Protein AF-A0A1W9N2P8-F1 (afdb_monomer)

Secondary structure (DSSP, 8-state):
-PPPPPPPP-----SS-S---SSPPHHHHHHHHHHH--PPPHHHHHHHHS-S---TT--EEEEEEE--TTS-HHHHHHHHHHHSTT--EEEEEE--SS----BTTB-

Sequence (107 aa):
MKSARPQIRMECIPLVPKKLSEEITESDNEIFFKVVSTDLDARQKSQIITPPQIFPKQEAVIAVHWHPEFVPMNLISQRINAMFPNKIHELIIPTQHNQLVSYKGYT

Structure (mmCIF, N/CA/C/O backbone):
data_AF-A0A1W9N2P8-F1
#
_entry.id   AF-A0A1W9N2P8-F1
#
loop_
_atom_site.group_PDB
_atom_site.id
_atom_site.type_symbol
_atom_site.label_atom_id
_atom_site.label_alt_id
_atom_site.label_comp_id
_atom_site.label_asym_id
_atom_site.label_entity_id
_atom_site.label_seq_id
_atom_site.pdbx_PDB_ins_code
_atom_site.Cartn_x
_atom_site.Cartn_y
_atom_site.Cartn_z
_atom_site.occupancy
_atom_site.B_iso_or_equiv
_atom_site.auth_seq_id
_atom_site.auth_comp_id
_atom_site.auth_asym_id
_atom_site.auth_atom_id
_atom_site.pdbx_PDB_model_num
ATOM 1 N N . MET A 1 1 ? 13.362 56.364 -2.479 1.00 43.78 1 MET A N 1
ATOM 2 C CA . MET A 1 1 ? 12.697 55.075 -2.780 1.00 43.78 1 MET A CA 1
ATOM 3 C C . MET A 1 1 ? 13.605 54.259 -3.690 1.00 43.78 1 MET A C 1
ATOM 5 O O . MET A 1 1 ? 13.887 54.712 -4.789 1.00 43.78 1 MET A O 1
ATOM 9 N N . LYS A 1 2 ? 14.129 53.115 -3.231 1.00 43.88 2 LYS A N 1
AT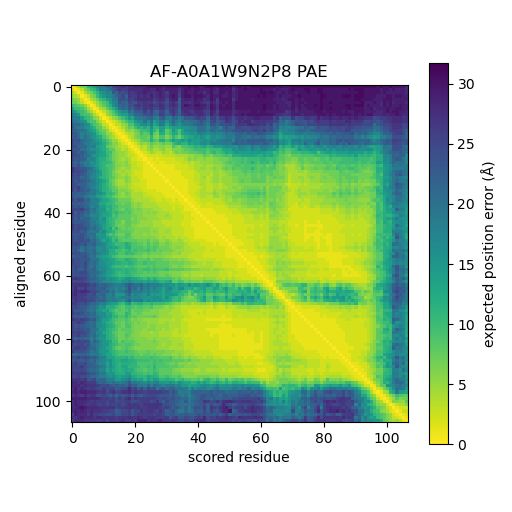OM 10 C CA . LYS A 1 2 ? 14.890 52.188 -4.086 1.00 43.88 2 LYS A CA 1
ATOM 11 C C . LYS A 1 2 ? 13.908 51.163 -4.654 1.00 43.88 2 LYS A C 1
ATOM 13 O O . LYS A 1 2 ? 13.262 50.464 -3.884 1.00 43.88 2 LYS A O 1
ATOM 18 N N . SER A 1 3 ? 13.774 51.119 -5.978 1.00 47.78 3 SER A N 1
ATOM 19 C CA . SER A 1 3 ? 12.986 50.098 -6.674 1.00 47.78 3 SER A CA 1
ATOM 20 C C . SER A 1 3 ? 13.665 48.737 -6.498 1.00 47.78 3 SER A C 1
ATOM 22 O O . SER A 1 3 ? 14.848 48.588 -6.818 1.00 47.78 3 SER A O 1
ATOM 24 N N . ALA A 1 4 ? 12.946 47.769 -5.930 1.00 55.00 4 ALA A N 1
ATOM 25 C CA . ALA A 1 4 ? 13.411 46.394 -5.814 1.00 55.00 4 ALA A CA 1
ATOM 26 C C . ALA A 1 4 ? 13.446 45.763 -7.214 1.00 55.00 4 ALA A C 1
ATOM 28 O O . ALA A 1 4 ? 12.444 45.756 -7.926 1.00 55.00 4 ALA A O 1
ATOM 29 N N . ARG A 1 5 ? 14.614 45.257 -7.625 1.00 59.72 5 ARG A N 1
ATOM 30 C CA . ARG A 1 5 ? 14.755 44.517 -8.886 1.00 59.72 5 ARG A CA 1
ATOM 31 C C . ARG A 1 5 ? 14.056 43.154 -8.747 1.00 59.72 5 ARG A C 1
ATOM 33 O O . ARG A 1 5 ? 14.211 42.533 -7.695 1.00 59.72 5 ARG A O 1
ATOM 40 N N . PRO A 1 6 ? 13.321 42.672 -9.765 1.00 54.16 6 PRO A N 1
ATOM 41 C CA . PRO A 1 6 ? 12.668 41.373 -9.690 1.00 54.16 6 PRO A CA 1
ATOM 42 C C . PRO A 1 6 ? 13.725 40.267 -9.604 1.00 54.16 6 PRO A C 1
ATOM 44 O O . PRO A 1 6 ? 14.709 40.283 -10.346 1.00 54.16 6 PRO A O 1
ATOM 47 N N . GLN A 1 7 ? 13.521 39.322 -8.686 1.00 62.91 7 GLN A N 1
ATOM 48 C CA . GLN A 1 7 ? 14.324 38.106 -8.578 1.00 62.91 7 GLN A CA 1
ATOM 49 C C . GLN A 1 7 ? 14.251 37.304 -9.882 1.00 62.91 7 GLN A C 1
ATOM 51 O O . GLN A 1 7 ? 13.207 37.234 -10.532 1.00 62.91 7 GLN A O 1
ATOM 56 N N . ILE A 1 8 ? 15.394 36.726 -10.249 1.00 59.78 8 ILE A N 1
ATOM 57 C CA . ILE A 1 8 ? 15.620 35.915 -11.446 1.00 59.78 8 ILE A CA 1
ATOM 58 C C . ILE A 1 8 ? 14.509 34.862 -11.547 1.00 59.78 8 ILE A C 1
ATOM 60 O O . ILE A 1 8 ? 14.365 34.019 -10.662 1.00 59.78 8 ILE A O 1
ATOM 64 N N . ARG A 1 9 ? 13.710 34.919 -12.621 1.00 60.97 9 ARG A N 1
ATOM 65 C CA . ARG A 1 9 ? 12.798 33.828 -12.979 1.00 60.97 9 ARG A CA 1
ATOM 66 C C . ARG A 1 9 ? 13.659 32.592 -13.199 1.00 60.97 9 ARG A C 1
ATOM 68 O O . ARG A 1 9 ? 14.495 32.597 -14.095 1.00 60.97 9 ARG A O 1
ATOM 75 N N . MET A 1 10 ? 13.453 31.570 -12.374 1.00 61.19 10 MET A N 1
ATOM 76 C CA . MET A 1 10 ? 14.034 30.246 -12.576 1.00 61.19 10 MET A CA 1
ATOM 77 C C . MET A 1 10 ? 13.688 29.813 -14.004 1.00 61.19 10 MET A C 1
ATOM 79 O O . MET A 1 10 ? 12.508 29.707 -14.349 1.00 61.19 10 MET A O 1
ATOM 83 N N . GLU A 1 11 ? 14.700 29.692 -14.860 1.00 68.12 11 GLU A N 1
ATOM 84 C CA . GLU A 1 11 ? 14.506 29.286 -16.248 1.00 68.12 11 GLU A CA 1
ATOM 85 C C . GLU A 1 11 ? 13.807 27.920 -16.265 1.00 68.12 11 GLU A C 1
ATOM 87 O O . GLU A 1 11 ? 14.157 27.021 -15.497 1.00 68.12 11 GLU A O 1
ATOM 92 N N . CYS A 1 12 ? 12.769 27.777 -17.097 1.00 61.47 12 CYS A N 1
ATOM 93 C CA . CYS A 1 12 ? 12.073 26.503 -17.256 1.00 61.47 12 CYS A CA 1
ATOM 94 C C . CYS A 1 12 ? 13.072 25.461 -17.752 1.00 61.47 12 CYS A C 1
ATOM 96 O O . CYS A 1 12 ? 13.565 25.563 -18.875 1.00 61.47 12 CYS A O 1
ATOM 98 N N . ILE A 1 13 ? 13.352 24.459 -16.920 1.00 69.38 13 ILE A N 1
ATOM 99 C CA . ILE A 1 13 ? 14.168 23.317 -17.313 1.00 69.38 13 ILE A CA 1
ATOM 100 C C . ILE A 1 13 ? 13.386 22.574 -18.404 1.00 69.38 13 ILE A C 1
ATOM 102 O O . ILE A 1 13 ? 12.266 22.127 -18.138 1.00 69.38 13 ILE A O 1
ATOM 106 N N . PRO A 1 14 ? 13.914 22.455 -19.633 1.00 71.50 14 PRO A N 1
ATOM 107 C CA . PRO A 1 14 ? 13.243 21.690 -20.670 1.00 71.50 14 PRO A CA 1
ATOM 108 C C . PRO A 1 14 ? 13.202 20.217 -20.247 1.00 71.50 14 PRO A C 1
ATOM 110 O O . PRO A 1 14 ? 14.236 19.560 -20.167 1.00 71.50 14 PRO A O 1
ATOM 113 N N . LEU A 1 15 ? 11.997 19.715 -19.954 1.00 73.81 15 LEU A N 1
ATOM 114 C CA . LEU A 1 15 ? 11.760 18.333 -19.511 1.00 73.81 15 LEU A CA 1
ATOM 115 C C . LEU A 1 15 ? 11.922 17.305 -20.638 1.00 73.81 15 LEU A C 1
ATOM 117 O O . LEU A 1 15 ? 12.024 16.113 -20.369 1.00 73.81 15 LEU A O 1
ATOM 121 N N . VAL A 1 16 ? 11.936 17.759 -21.894 1.00 73.31 16 VAL A N 1
ATOM 122 C CA . VAL A 1 16 ? 12.079 16.901 -23.071 1.00 73.31 16 VAL A CA 1
ATOM 123 C C . VAL A 1 16 ? 13.519 17.000 -23.581 1.00 73.31 16 VAL A C 1
ATOM 125 O O . VAL A 1 16 ? 13.943 18.092 -23.983 1.00 73.31 16 VAL A O 1
ATOM 128 N N . PRO A 1 17 ? 14.288 15.897 -23.581 1.00 73.62 17 PRO A N 1
ATOM 129 C CA . PRO A 1 17 ? 15.619 15.881 -24.171 1.00 73.62 17 PRO A CA 1
ATOM 130 C C . PRO A 1 17 ? 15.554 16.286 -25.648 1.00 73.62 17 PRO A C 1
ATOM 132 O O . PRO A 1 17 ? 14.743 15.770 -26.411 1.00 73.62 17 PRO A O 1
ATOM 135 N N . LYS A 1 18 ? 16.428 17.206 -26.076 1.00 75.69 18 LYS A N 1
ATOM 136 C CA . LYS A 1 18 ? 16.444 17.719 -27.463 1.00 75.69 18 LYS A CA 1
ATOM 137 C C . LYS A 1 18 ? 16.867 16.678 -28.506 1.00 75.69 18 LYS A C 1
ATOM 139 O O . LYS A 1 18 ? 16.705 16.917 -29.697 1.00 75.69 18 LYS A O 1
ATOM 144 N N . LYS A 1 19 ? 17.461 15.568 -28.068 1.00 80.00 19 LYS A N 1
ATOM 145 C CA . LYS A 1 19 ? 17.967 14.497 -28.922 1.00 80.00 19 LYS A CA 1
ATOM 146 C C . LYS A 1 19 ? 17.601 13.163 -28.280 1.00 80.00 19 LYS A C 1
ATOM 148 O O . LYS A 1 19 ? 18.317 12.691 -27.402 1.00 80.00 19 LYS A O 1
ATOM 153 N N . LEU A 1 20 ? 16.459 12.619 -28.681 1.00 80.12 20 LEU A N 1
ATOM 154 C CA . LEU A 1 20 ? 16.042 11.257 -28.363 1.00 80.12 20 LEU A CA 1
ATOM 155 C C . LEU A 1 20 ? 16.369 10.378 -29.569 1.00 80.12 20 LEU A C 1
ATOM 157 O O . LEU A 1 20 ? 16.199 10.808 -30.709 1.00 80.12 20 LEU A O 1
ATOM 161 N N . SER A 1 21 ? 16.904 9.191 -29.307 1.00 82.44 21 SER A N 1
ATOM 162 C CA . SER A 1 21 ? 17.055 8.160 -30.332 1.00 82.44 21 SER A CA 1
ATOM 163 C C . SER A 1 21 ? 15.669 7.681 -30.769 1.00 82.44 21 SER A C 1
ATOM 165 O O . SER A 1 21 ? 14.764 7.618 -29.941 1.00 82.44 21 SER A O 1
ATOM 167 N N . GLU A 1 22 ? 15.498 7.354 -32.050 1.00 86.50 22 GLU A N 1
ATOM 168 C CA . GLU A 1 22 ? 14.278 6.687 -32.535 1.00 86.50 22 GLU A CA 1
ATOM 169 C C . GLU A 1 22 ? 14.265 5.198 -32.153 1.00 86.50 22 GLU A C 1
ATOM 171 O O . GLU A 1 22 ? 13.205 4.625 -31.914 1.00 86.50 22 GLU A O 1
ATOM 176 N N . GLU A 1 23 ? 15.448 4.589 -32.044 1.00 92.88 23 GLU A N 1
ATOM 177 C CA . GLU A 1 23 ? 15.621 3.203 -31.607 1.00 92.88 23 GLU A CA 1
ATOM 178 C C . GLU A 1 23 ? 15.479 3.082 -30.088 1.00 92.88 23 GLU A C 1
ATOM 180 O O . GLU A 1 23 ? 16.0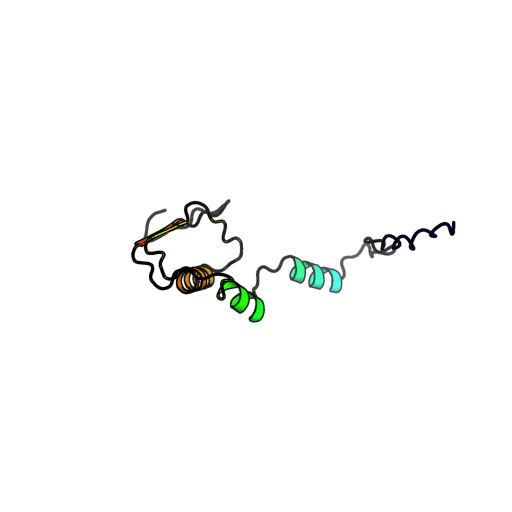84 3.870 -29.352 1.00 92.88 23 GLU A O 1
ATOM 185 N N . ILE A 1 24 ? 14.746 2.059 -29.635 1.00 90.94 24 ILE A N 1
ATOM 186 C CA . ILE A 1 24 ? 14.608 1.707 -28.215 1.00 90.94 24 ILE A CA 1
ATOM 187 C C . ILE A 1 24 ? 15.933 1.125 -27.731 1.00 90.94 24 ILE A C 1
ATOM 189 O O . ILE A 1 24 ? 16.374 0.070 -28.189 1.00 90.94 24 ILE A O 1
ATOM 193 N N . THR A 1 25 ? 16.568 1.811 -26.789 1.00 92.81 25 THR A N 1
ATOM 194 C CA . THR A 1 25 ? 17.834 1.376 -26.202 1.00 92.81 25 THR A CA 1
ATOM 195 C C . THR A 1 25 ? 17.613 0.510 -24.963 1.00 92.81 25 THR A C 1
ATOM 197 O O . THR A 1 25 ? 16.548 0.522 -24.347 1.00 92.81 25 THR A O 1
ATOM 200 N N . GLU A 1 26 ? 18.651 -0.210 -24.536 1.00 93.50 26 GLU A N 1
ATOM 201 C CA . GLU A 1 26 ? 18.604 -0.974 -23.281 1.00 93.50 26 GLU A CA 1
ATOM 202 C C . GLU A 1 26 ? 18.333 -0.067 -22.073 1.00 93.50 26 GLU A C 1
ATOM 204 O O . GLU A 1 26 ? 17.544 -0.405 -21.196 1.00 93.50 26 GLU A O 1
ATOM 209 N N . SER A 1 27 ? 18.902 1.141 -22.073 1.00 91.62 27 SER A N 1
ATOM 210 C CA . SER A 1 27 ? 18.636 2.127 -21.026 1.00 91.62 27 SER A CA 1
ATOM 211 C C . SER A 1 27 ? 17.168 2.559 -20.995 1.00 91.62 27 SER A C 1
ATOM 213 O O . SER A 1 27 ? 16.662 2.860 -19.914 1.00 91.62 27 SER A O 1
ATOM 215 N N . ASP A 1 28 ? 16.486 2.607 -22.144 1.00 91.62 28 ASP A N 1
ATOM 216 C CA . ASP A 1 28 ? 15.056 2.922 -22.197 1.00 91.62 28 ASP A CA 1
ATOM 217 C C . ASP A 1 28 ? 14.238 1.801 -21.554 1.00 91.62 28 ASP A C 1
ATOM 219 O O . ASP A 1 28 ? 13.347 2.081 -20.750 1.00 91.62 28 ASP A O 1
ATOM 223 N N . ASN A 1 29 ? 14.587 0.539 -21.831 1.00 94.44 29 ASN A N 1
ATOM 224 C CA . ASN A 1 29 ? 13.970 -0.621 -21.186 1.00 94.44 29 ASN A CA 1
ATOM 225 C C . ASN A 1 29 ? 14.182 -0.593 -19.666 1.00 94.44 29 ASN A C 1
ATOM 227 O O . ASN A 1 29 ? 13.220 -0.720 -18.910 1.00 94.44 29 ASN A O 1
ATOM 231 N N . GLU A 1 30 ? 15.414 -0.376 -19.201 1.00 94.81 30 GLU A N 1
ATOM 232 C CA . GLU A 1 30 ? 15.731 -0.298 -17.770 1.00 94.81 30 GLU A CA 1
ATOM 233 C C . GLU A 1 30 ? 14.924 0.797 -17.057 1.00 94.81 30 GLU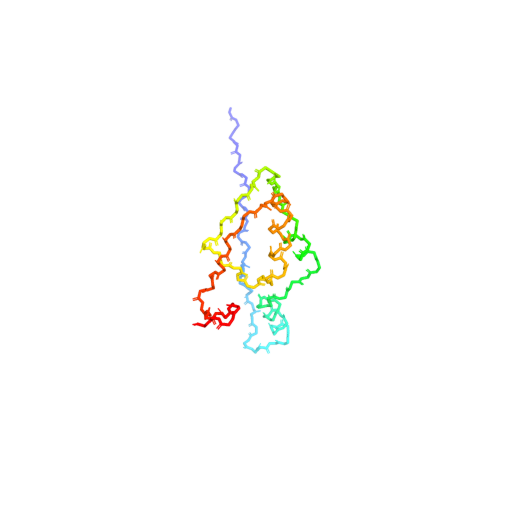 A C 1
ATOM 235 O O . GLU A 1 30 ? 14.338 0.560 -15.996 1.00 94.81 30 GLU A O 1
ATOM 240 N N . ILE A 1 31 ? 14.858 1.999 -17.643 1.00 91.44 31 ILE A N 1
ATOM 241 C CA . ILE A 1 31 ? 14.080 3.117 -17.096 1.00 91.44 31 ILE A CA 1
ATOM 242 C C . ILE A 1 31 ? 12.593 2.774 -17.095 1.00 91.44 31 ILE A C 1
ATOM 244 O O . ILE A 1 31 ? 11.928 2.978 -16.078 1.00 91.44 31 ILE A O 1
ATOM 248 N N . PHE A 1 32 ? 12.076 2.238 -18.201 1.00 93.25 32 PHE A N 1
ATOM 249 C CA . PHE A 1 32 ? 10.680 1.845 -18.320 1.00 93.25 32 PHE A CA 1
ATOM 250 C C . PHE A 1 32 ? 10.296 0.853 -17.221 1.00 93.25 32 PHE A C 1
ATOM 252 O O . PHE A 1 32 ? 9.382 1.134 -16.445 1.00 93.25 32 PHE A O 1
ATOM 259 N N . PHE A 1 33 ? 11.038 -0.251 -17.079 1.00 94.25 33 PHE A N 1
ATOM 260 C CA . PHE A 1 33 ? 10.765 -1.267 -16.061 1.00 94.25 33 PHE A CA 1
ATOM 261 C C . PHE A 1 33 ? 10.893 -0.727 -14.639 1.00 94.25 33 PHE A C 1
ATOM 263 O O . PHE A 1 33 ? 10.119 -1.111 -13.764 1.00 94.25 33 PHE A O 1
ATOM 270 N N . LYS A 1 34 ? 11.804 0.220 -14.404 1.00 90.62 34 LYS A N 1
ATOM 271 C CA . LYS A 1 34 ? 11.912 0.903 -13.113 1.00 90.62 34 LYS A CA 1
ATOM 272 C C . LYS A 1 34 ? 10.700 1.786 -12.807 1.00 90.62 34 LYS A C 1
ATOM 274 O O . LYS A 1 34 ? 10.312 1.884 -11.647 1.00 90.62 34 LYS A O 1
ATOM 279 N N . VAL A 1 35 ? 10.114 2.432 -13.815 1.00 90.44 35 VAL A N 1
ATOM 280 C CA . VAL A 1 35 ? 8.942 3.311 -13.659 1.00 90.44 35 VAL A CA 1
ATOM 281 C C . VAL A 1 35 ? 7.654 2.511 -13.473 1.00 90.44 35 VAL A C 1
ATOM 283 O O . VAL A 1 35 ? 6.795 2.929 -12.703 1.00 90.44 35 VAL A O 1
ATOM 286 N N . VAL A 1 36 ? 7.517 1.372 -14.155 1.00 88.50 36 VAL A N 1
ATOM 2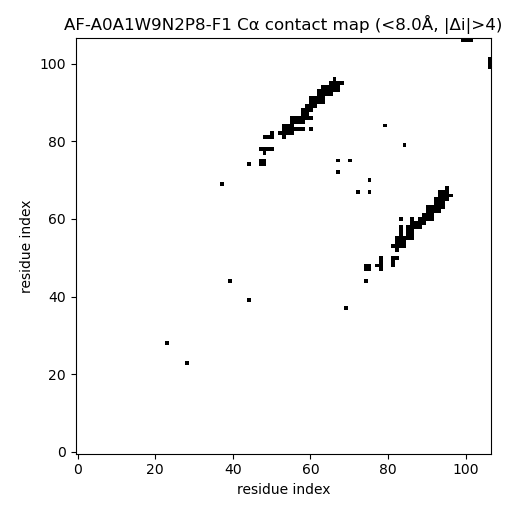87 C CA . VAL A 1 36 ? 6.305 0.535 -14.080 1.00 88.50 36 VAL A CA 1
ATOM 288 C C . VAL A 1 36 ? 6.374 -0.549 -13.003 1.00 88.50 36 VAL A C 1
ATOM 290 O O . VAL A 1 36 ? 5.401 -1.277 -12.813 1.00 88.50 36 VAL A O 1
ATOM 293 N N . SER A 1 37 ? 7.505 -0.685 -12.303 1.00 89.50 37 SER A N 1
ATOM 294 C CA . SER A 1 37 ? 7.641 -1.664 -11.226 1.00 89.50 37 SER A CA 1
ATOM 295 C C . SER A 1 37 ? 6.699 -1.335 -10.069 1.00 89.50 37 SER A C 1
ATOM 297 O O . SER A 1 37 ? 6.652 -0.218 -9.555 1.00 89.50 37 SER A O 1
ATOM 299 N N . THR A 1 38 ? 5.974 -2.359 -9.634 1.00 87.75 38 THR A N 1
ATOM 300 C CA . THR A 1 38 ? 5.119 -2.340 -8.445 1.00 87.75 38 THR A CA 1
ATOM 301 C C . THR A 1 38 ? 5.827 -2.944 -7.232 1.00 87.75 38 THR A C 1
ATOM 303 O O . THR A 1 38 ? 5.202 -3.184 -6.199 1.00 87.75 38 THR A O 1
ATOM 306 N N . ASP A 1 39 ? 7.121 -3.249 -7.359 1.0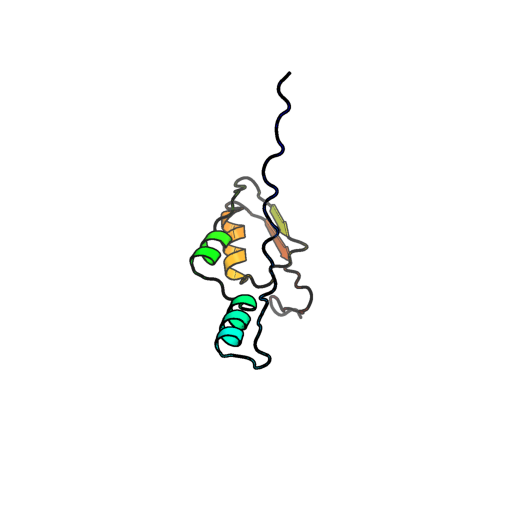0 89.62 39 ASP A N 1
ATOM 307 C CA . ASP A 1 39 ? 7.899 -3.845 -6.286 1.00 89.62 39 ASP A CA 1
ATOM 308 C C . ASP A 1 39 ? 8.218 -2.807 -5.216 1.00 89.62 39 ASP A C 1
ATOM 310 O O . ASP A 1 39 ? 8.614 -1.675 -5.490 1.00 89.62 39 ASP A O 1
ATOM 314 N N . LEU A 1 40 ? 8.071 -3.226 -3.962 1.00 90.88 40 LEU A N 1
ATOM 315 C CA . LEU A 1 40 ? 8.383 -2.397 -2.808 1.00 90.88 40 LEU A CA 1
ATOM 316 C C . LEU A 1 40 ? 9.745 -2.785 -2.235 1.00 90.88 40 LEU A C 1
ATOM 318 O O . LEU A 1 40 ? 9.958 -3.935 -1.818 1.00 90.88 40 LEU A O 1
ATOM 322 N N . ASP A 1 41 ? 10.640 -1.808 -2.131 1.00 92.81 41 ASP A N 1
ATOM 323 C CA . ASP A 1 41 ? 11.901 -1.954 -1.418 1.00 92.81 41 ASP A CA 1
ATOM 324 C C . ASP A 1 41 ? 11.686 -2.042 0.112 1.00 92.81 41 ASP A C 1
ATOM 326 O O . ASP A 1 41 ? 10.590 -1.837 0.648 1.00 92.81 41 ASP A O 1
ATOM 330 N N . ALA A 1 42 ? 12.744 -2.385 0.853 1.00 95.06 42 ALA A N 1
ATOM 331 C CA . ALA A 1 42 ? 12.664 -2.542 2.307 1.00 95.06 42 ALA A CA 1
ATOM 332 C C . ALA A 1 42 ? 12.263 -1.244 3.037 1.00 95.06 42 ALA A C 1
ATOM 334 O O . ALA A 1 42 ? 11.554 -1.289 4.046 1.00 95.06 42 ALA A O 1
ATOM 335 N N . ARG A 1 43 ? 12.683 -0.082 2.525 1.00 95.56 43 ARG A N 1
ATOM 336 C CA . ARG A 1 43 ? 12.362 1.226 3.103 1.00 95.56 43 ARG A CA 1
ATOM 337 C C . ARG A 1 43 ? 10.887 1.557 2.887 1.00 95.56 43 ARG A C 1
ATOM 339 O O . ARG A 1 43 ? 10.223 1.957 3.840 1.00 95.56 43 ARG A O 1
ATOM 346 N N . GLN A 1 44 ? 10.364 1.352 1.683 1.00 93.56 44 GLN A N 1
ATOM 347 C CA . GLN A 1 44 ? 8.958 1.559 1.337 1.00 93.56 44 GLN A CA 1
ATOM 348 C C . GLN A 1 44 ? 8.051 0.638 2.160 1.00 93.56 44 GLN A C 1
ATOM 350 O O . GLN A 1 44 ? 7.067 1.099 2.737 1.00 93.56 44 GLN A O 1
ATOM 355 N N . LYS A 1 45 ? 8.424 -0.641 2.318 1.00 95.56 45 LYS A N 1
ATOM 356 C CA . LYS A 1 45 ? 7.713 -1.578 3.208 1.00 95.56 45 LYS A CA 1
ATOM 357 C C . LYS A 1 45 ? 7.650 -1.058 4.645 1.00 95.56 45 LYS A C 1
ATOM 359 O O . LYS A 1 45 ? 6.576 -1.052 5.242 1.00 95.56 45 LYS A O 1
ATOM 364 N N . SER A 1 46 ? 8.773 -0.569 5.173 1.00 96.12 46 SER A N 1
ATOM 365 C CA . SER A 1 46 ? 8.847 0.023 6.516 1.00 96.12 46 SER A CA 1
ATOM 366 C C . SER A 1 46 ? 7.944 1.257 6.670 1.00 96.12 46 SER A C 1
ATOM 368 O O . SER A 1 46 ? 7.216 1.387 7.657 1.00 96.12 46 SER A O 1
ATOM 370 N N . GLN A 1 47 ? 7.914 2.134 5.663 1.00 94.56 47 GLN A N 1
ATOM 371 C CA . GLN A 1 47 ? 7.027 3.303 5.643 1.00 94.56 47 GLN A CA 1
ATOM 372 C C . GLN A 1 47 ? 5.543 2.913 5.629 1.00 94.56 47 GLN A C 1
ATOM 374 O O . GLN A 1 47 ? 4.729 3.561 6.287 1.00 94.56 47 GLN A O 1
ATOM 379 N N . ILE A 1 48 ? 5.182 1.843 4.917 1.00 93.56 48 ILE A N 1
ATOM 380 C CA . ILE A 1 48 ? 3.804 1.341 4.890 1.00 93.56 48 ILE A CA 1
ATOM 381 C C . ILE A 1 48 ? 3.389 0.846 6.276 1.00 93.56 48 ILE A C 1
ATOM 383 O O . ILE A 1 48 ? 2.327 1.236 6.757 1.00 93.56 48 ILE A O 1
ATOM 387 N N . ILE A 1 49 ? 4.210 0.034 6.944 1.00 96.31 49 ILE A N 1
ATOM 388 C CA . ILE A 1 49 ? 3.839 -0.558 8.242 1.00 96.31 49 ILE A CA 1
ATOM 389 C C . ILE A 1 49 ? 3.953 0.418 9.421 1.00 96.31 49 ILE A C 1
ATOM 391 O O . ILE A 1 49 ? 3.441 0.122 10.496 1.00 96.31 49 ILE A O 1
ATOM 39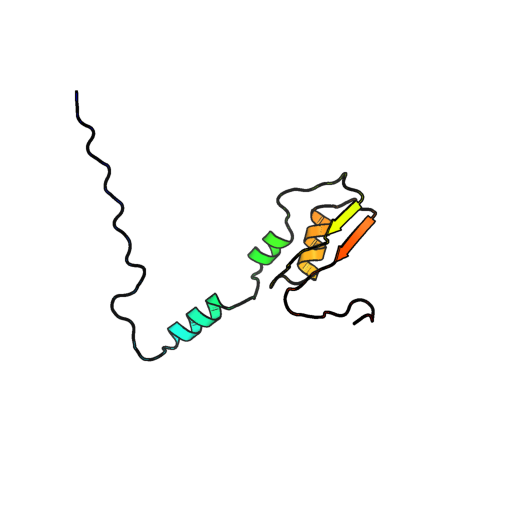5 N N . THR A 1 50 ? 4.576 1.583 9.221 1.00 97.06 50 THR A N 1
ATOM 396 C CA . THR A 1 50 ? 4.734 2.626 10.245 1.00 97.06 50 THR A CA 1
ATOM 397 C C . THR A 1 50 ? 3.739 3.768 9.997 1.00 97.06 50 THR A C 1
ATOM 399 O O . THR A 1 50 ? 4.013 4.674 9.203 1.00 97.06 50 THR A O 1
ATOM 402 N N . PRO A 1 51 ? 2.546 3.753 10.617 1.00 95.31 51 PRO A N 1
ATOM 403 C CA . PRO A 1 51 ? 1.575 4.820 10.427 1.00 95.31 51 PRO A CA 1
ATOM 404 C C . PRO A 1 51 ? 2.038 6.124 11.102 1.00 95.31 51 PRO A C 1
ATOM 406 O O . PRO A 1 51 ? 2.615 6.084 12.186 1.00 95.31 51 PRO A O 1
ATOM 409 N N . PRO A 1 52 ? 1.759 7.300 10.507 1.00 95.44 52 PRO A N 1
ATOM 410 C CA . PRO A 1 52 ? 2.131 8.592 11.089 1.00 95.44 52 PRO A CA 1
ATOM 411 C C . PRO A 1 52 ? 1.292 8.951 12.325 1.00 95.44 52 PRO A C 1
ATOM 413 O O . PRO A 1 52 ? 1.639 9.872 13.057 1.00 95.44 52 PRO A O 1
ATOM 416 N N . GLN A 1 53 ? 0.167 8.262 12.532 1.00 96.44 53 GLN A N 1
ATOM 417 C CA . GLN A 1 53 ? -0.750 8.460 13.649 1.00 96.44 53 GLN A CA 1
ATOM 418 C C . GLN A 1 53 ? -1.219 7.102 14.165 1.00 96.44 53 GLN A C 1
ATOM 420 O O . GLN A 1 53 ? -1.409 6.174 13.381 1.00 96.44 53 GLN A O 1
ATOM 425 N N . ILE A 1 54 ? -1.423 7.008 15.476 1.00 97.75 54 ILE A N 1
ATOM 426 C CA . ILE A 1 54 ? -1.901 5.808 16.164 1.00 97.75 54 ILE A CA 1
ATOM 427 C C . ILE A 1 54 ? -3.121 6.209 16.995 1.00 97.75 54 ILE A C 1
ATOM 429 O O . ILE A 1 54 ? -3.124 7.264 17.629 1.00 97.75 54 ILE A O 1
ATOM 433 N N . PHE A 1 55 ? -4.138 5.351 17.025 1.00 97.69 55 PHE A N 1
ATOM 434 C CA . PHE A 1 55 ? -5.411 5.559 17.711 1.00 97.69 55 PHE A CA 1
ATOM 435 C C . PHE A 1 55 ? -5.669 4.426 18.722 1.00 97.69 55 PHE A C 1
ATOM 437 O O . PHE A 1 55 ? -6.482 3.536 18.468 1.00 97.69 55 PHE A O 1
ATOM 444 N N . PRO A 1 56 ? -5.014 4.434 19.900 1.00 97.06 56 PRO A N 1
ATOM 445 C CA . PRO A 1 56 ? -5.107 3.335 20.866 1.00 97.06 56 PRO A CA 1
ATOM 446 C C . PRO A 1 56 ? -6.484 3.164 21.508 1.00 97.06 56 PRO A C 1
ATOM 448 O O . PRO A 1 56 ? -6.733 2.142 22.133 1.00 97.06 56 PRO A O 1
ATOM 451 N N . LYS A 1 57 ? -7.351 4.176 21.420 1.00 97.62 57 LYS A N 1
ATOM 452 C CA . LYS A 1 57 ? -8.706 4.147 21.991 1.00 97.62 57 LYS A CA 1
ATOM 453 C C . LYS A 1 57 ? -9.776 3.747 20.974 1.00 97.62 57 LYS A C 1
ATOM 455 O O . LYS A 1 57 ? -10.941 3.656 21.335 1.00 97.62 57 LYS A O 1
ATOM 460 N N . GLN A 1 58 ? -9.410 3.570 19.704 1.00 97.50 58 GLN A N 1
ATOM 461 C CA . GLN A 1 58 ? -10.370 3.176 18.684 1.00 97.50 58 GLN A CA 1
ATOM 462 C C . GLN A 1 58 ? -10.628 1.673 18.789 1.00 97.50 58 GLN A C 1
ATOM 464 O O . GLN A 1 58 ? -9.781 0.862 18.420 1.00 97.50 58 GLN A O 1
ATOM 469 N N . GLU A 1 59 ? -11.809 1.313 19.279 1.00 96.25 59 GLU A N 1
ATOM 470 C CA . GLU A 1 59 ? -12.194 -0.085 19.489 1.00 96.25 59 GLU A CA 1
ATOM 471 C C . GLU A 1 59 ? -12.846 -0.717 18.252 1.00 96.25 59 GLU A C 1
ATOM 473 O O . GLU A 1 59 ? -12.796 -1.932 18.091 1.00 9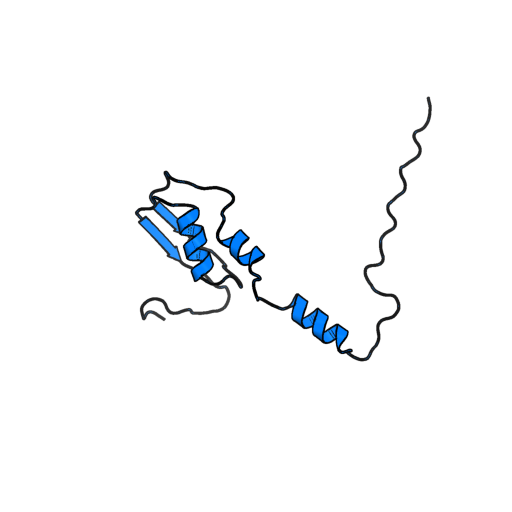6.25 59 GLU A O 1
ATOM 478 N N . ALA A 1 60 ? -13.426 0.084 17.353 1.00 96.00 60 ALA A N 1
ATOM 479 C CA . ALA A 1 60 ? -14.088 -0.401 16.142 1.00 96.00 60 ALA A CA 1
ATOM 480 C C . ALA A 1 60 ? -13.517 0.263 14.884 1.00 96.00 60 ALA A C 1
ATOM 482 O O . ALA A 1 60 ? -13.502 1.488 14.786 1.00 96.00 60 ALA A O 1
ATOM 483 N N . VAL A 1 61 ? -13.070 -0.523 13.907 1.00 92.69 61 VAL A N 1
ATOM 484 C CA . VAL A 1 61 ? -12.501 -0.016 12.648 1.00 92.69 61 VAL A CA 1
ATOM 485 C C . VAL A 1 61 ? -13.350 -0.477 11.473 1.00 92.69 61 VAL A C 1
ATOM 487 O O . VAL A 1 61 ? -13.601 -1.668 11.313 1.00 92.69 61 VAL A O 1
ATOM 490 N N . ILE A 1 62 ? -13.759 0.461 10.620 1.00 90.12 62 ILE A N 1
ATOM 491 C CA . ILE A 1 62 ? -14.434 0.152 9.361 1.00 90.12 62 ILE A CA 1
ATOM 492 C C . ILE A 1 62 ? -13.666 0.764 8.189 1.00 90.12 62 ILE A C 1
ATOM 494 O O . ILE A 1 62 ? -13.340 1.949 8.195 1.00 90.12 62 ILE A O 1
ATOM 498 N N . ALA A 1 63 ? -13.379 -0.053 7.181 1.00 82.88 63 ALA A N 1
ATOM 499 C CA . ALA A 1 63 ? -12.781 0.373 5.923 1.00 82.88 63 ALA A CA 1
ATOM 500 C C . ALA A 1 63 ? -13.649 -0.166 4.780 1.00 82.88 63 ALA A C 1
ATOM 502 O O . ALA A 1 63 ? -13.546 -1.336 4.423 1.00 82.88 63 ALA A O 1
ATOM 503 N N . VAL A 1 64 ? -14.551 0.676 4.266 1.00 69.06 64 VAL A N 1
ATOM 504 C CA . VAL A 1 64 ? -15.579 0.280 3.277 1.00 69.06 64 VAL A CA 1
ATOM 505 C C . VAL A 1 64 ? -15.097 0.451 1.837 1.00 69.06 64 VAL A C 1
ATOM 507 O O . VAL A 1 64 ? -15.551 -0.252 0.942 1.00 69.06 64 VAL A O 1
ATOM 510 N N . HIS A 1 65 ? -14.191 1.400 1.609 1.00 66.50 65 HIS A N 1
ATOM 511 C CA . HIS A 1 65 ? -13.697 1.729 0.282 1.00 66.50 65 HIS A CA 1
ATOM 512 C C . HIS A 1 65 ? -12.217 2.062 0.373 1.00 66.50 65 HIS A C 1
ATOM 514 O O . HIS A 1 65 ? -11.823 3.162 0.766 1.00 66.50 65 HIS A O 1
ATOM 520 N N . TRP A 1 66 ? -11.397 1.068 0.070 1.00 65.38 66 TRP A N 1
ATOM 521 C CA . TRP A 1 66 ? -9.958 1.230 0.035 1.00 65.38 66 TRP A CA 1
ATOM 522 C C . TRP A 1 66 ? -9.414 0.528 -1.191 1.00 65.38 66 TRP A C 1
ATOM 524 O O . TRP A 1 66 ? -9.629 -0.670 -1.354 1.00 65.38 66 TRP A O 1
ATOM 534 N N . HIS A 1 67 ? -8.698 1.296 -2.012 1.00 67.44 67 HIS A N 1
ATOM 535 C CA . HIS A 1 67 ? -7.907 0.825 -3.137 1.00 67.44 67 HIS A CA 1
ATOM 536 C C . HIS A 1 67 ? -6.461 0.642 -2.680 1.00 67.44 67 HIS A C 1
ATOM 538 O O . HIS A 1 67 ? -5.684 1.595 -2.722 1.00 67.44 67 HIS A O 1
ATOM 544 N N . PRO A 1 68 ? -6.072 -0.557 -2.218 1.00 64.75 68 PRO A N 1
ATOM 545 C CA . PRO A 1 68 ? -4.708 -0.834 -1.789 1.00 64.75 68 PRO A CA 1
ATOM 546 C C . PRO A 1 68 ? -3.737 -0.947 -2.966 1.00 64.75 68 PRO A C 1
ATOM 548 O O . PRO A 1 68 ? -2.748 -1.648 -2.835 1.00 64.75 68 PRO A O 1
ATOM 551 N N . GLU A 1 69 ? -4.052 -0.374 -4.130 1.00 68.25 69 GLU A N 1
ATOM 552 C CA . GLU A 1 69 ? -3.420 -0.674 -5.414 1.00 68.25 69 GLU A CA 1
ATOM 553 C C . GLU A 1 69 ? -1.894 -0.816 -5.283 1.00 68.25 69 GLU A C 1
ATOM 555 O O . GLU A 1 69 ? -1.217 0.067 -4.757 1.00 68.25 69 GLU A O 1
ATOM 560 N N . PHE A 1 70 ? -1.382 -1.986 -5.682 1.00 76.00 70 PHE A N 1
ATOM 561 C CA . PHE A 1 70 ? 0.035 -2.373 -5.613 1.00 76.00 70 PHE A CA 1
ATOM 562 C C . PHE A 1 70 ? 0.666 -2.495 -4.212 1.00 76.00 70 PHE A C 1
ATOM 564 O O . PHE A 1 70 ? 1.859 -2.766 -4.095 1.00 76.00 70 PHE A O 1
ATOM 571 N N . VAL A 1 71 ? -0.117 -2.393 -3.136 1.00 85.00 71 VAL A N 1
ATOM 572 C CA . VAL A 1 71 ? 0.320 -2.677 -1.765 1.00 85.00 71 VAL A CA 1
ATOM 573 C C . VAL A 1 71 ? -0.136 -4.079 -1.344 1.00 85.00 71 VAL A C 1
ATOM 575 O O . VAL A 1 71 ? -1.335 -4.344 -1.241 1.00 85.00 71 VAL A O 1
ATOM 578 N N . PRO A 1 72 ? 0.802 -4.989 -1.031 1.00 87.31 72 PRO A N 1
ATOM 579 C CA . PRO A 1 72 ? 0.480 -6.307 -0.503 1.00 87.31 72 PRO A CA 1
ATOM 580 C C . PRO A 1 72 ? -0.407 -6.261 0.751 1.00 87.31 72 PRO A C 1
ATOM 582 O O . PRO A 1 72 ? -0.122 -5.545 1.717 1.00 87.31 72 PRO A O 1
ATOM 585 N N . MET A 1 73 ? -1.454 -7.094 0.773 1.00 85.00 73 MET A N 1
ATOM 586 C CA . MET A 1 73 ? -2.436 -7.133 1.866 1.00 85.00 73 MET A CA 1
ATOM 587 C C . ME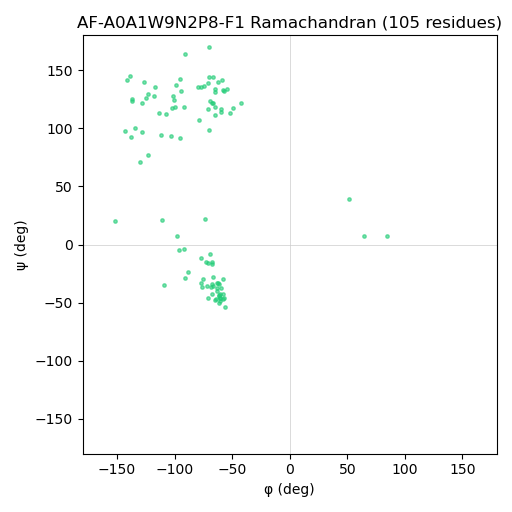T A 1 73 ? -1.821 -7.428 3.242 1.00 85.00 73 MET A C 1
ATOM 589 O O . MET A 1 73 ? -2.307 -6.937 4.256 1.00 85.00 73 MET A O 1
ATOM 593 N N . ASN A 1 74 ? -0.717 -8.173 3.304 1.00 89.56 74 ASN A N 1
ATOM 594 C CA . ASN A 1 74 ? -0.017 -8.443 4.561 1.00 89.56 74 ASN A CA 1
ATOM 595 C C . ASN A 1 74 ? 0.630 -7.184 5.173 1.00 89.56 74 ASN A C 1
ATOM 597 O O . ASN A 1 74 ? 0.679 -7.065 6.398 1.00 89.56 74 ASN A O 1
ATOM 601 N N . LEU A 1 75 ? 1.126 -6.247 4.357 1.00 92.56 75 LEU A N 1
ATOM 602 C CA . LEU A 1 75 ? 1.666 -4.966 4.839 1.00 92.56 75 LEU A CA 1
ATOM 603 C C . LEU A 1 75 ? 0.542 -4.054 5.330 1.00 92.56 75 LEU A C 1
ATOM 605 O O . LEU A 1 75 ? 0.681 -3.347 6.326 1.00 92.56 75 LEU A O 1
ATOM 609 N N . ILE A 1 76 ? -0.598 -4.124 4.656 1.00 89.75 76 ILE A N 1
ATOM 610 C CA . ILE A 1 76 ? -1.825 -3.429 5.030 1.00 89.75 76 ILE A CA 1
ATOM 611 C C . ILE A 1 76 ? -2.329 -3.882 6.395 1.00 89.75 76 ILE A C 1
ATOM 613 O O . ILE A 1 76 ? -2.573 -3.042 7.262 1.00 89.75 76 ILE A O 1
ATOM 617 N N . SER A 1 77 ? -2.439 -5.193 6.616 1.00 90.88 77 SER A N 1
ATOM 618 C CA . SER A 1 77 ? -2.852 -5.737 7.910 1.00 90.88 77 SER A CA 1
ATOM 619 C C . SER A 1 77 ? -1.910 -5.286 9.027 1.00 90.88 77 SER A C 1
ATOM 621 O O . SER A 1 77 ? -2.371 -4.866 10.087 1.00 90.88 77 SER A O 1
ATOM 623 N N . GLN A 1 78 ? -0.595 -5.292 8.779 1.00 95.25 78 GLN A N 1
ATOM 624 C CA . GLN A 1 78 ? 0.395 -4.776 9.730 1.00 95.25 78 GLN A CA 1
ATOM 625 C C . GLN A 1 78 ? 0.172 -3.294 10.040 1.00 95.25 78 GLN A C 1
ATOM 627 O O . GLN A 1 78 ? 0.133 -2.920 11.211 1.00 95.25 78 GLN A O 1
ATOM 632 N N . ARG A 1 79 ? -0.049 -2.461 9.017 1.00 94.62 79 ARG A N 1
ATOM 633 C CA . ARG A 1 79 ? -0.331 -1.035 9.202 1.00 94.62 79 ARG A CA 1
ATOM 634 C C . ARG A 1 79 ? -1.593 -0.803 10.031 1.00 94.62 79 ARG A C 1
ATOM 636 O O . ARG A 1 79 ? -1.561 0.012 10.945 1.00 94.62 79 ARG A O 1
ATOM 643 N N . ILE A 1 80 ? -2.690 -1.505 9.742 1.00 93.06 80 ILE A N 1
ATOM 644 C CA . ILE A 1 80 ? -3.947 -1.378 10.500 1.00 93.06 80 ILE A CA 1
ATOM 645 C C . ILE A 1 80 ? -3.735 -1.777 11.962 1.00 93.06 80 ILE A C 1
ATOM 647 O O . ILE A 1 80 ? -4.194 -1.075 12.861 1.00 93.06 80 ILE A O 1
ATOM 651 N N . ASN A 1 81 ? -3.019 -2.874 12.212 1.00 95.69 81 ASN A N 1
ATOM 652 C CA . ASN A 1 81 ? -2.700 -3.317 13.568 1.00 95.69 81 ASN A CA 1
ATOM 653 C C . ASN A 1 81 ? -1.832 -2.298 14.316 1.00 95.69 81 ASN A C 1
ATOM 655 O O . ASN A 1 81 ? -2.088 -2.033 15.485 1.00 95.69 81 ASN A O 1
ATOM 659 N N . ALA A 1 82 ? -0.860 -1.681 13.642 1.00 97.19 82 ALA A N 1
ATOM 660 C CA . ALA A 1 82 ? -0.047 -0.620 14.228 1.00 97.19 82 ALA A CA 1
ATOM 661 C C . ALA A 1 82 ? -0.855 0.665 14.490 1.00 97.19 82 ALA A C 1
ATOM 663 O O . ALA A 1 82 ? -0.636 1.344 15.489 1.00 97.19 82 ALA A O 1
ATOM 664 N N . MET A 1 83 ? -1.796 1.000 13.605 1.00 96.56 83 MET A N 1
ATOM 665 C CA . MET A 1 83 ? -2.595 2.226 13.676 1.00 96.56 83 MET A CA 1
ATOM 666 C C . MET A 1 83 ? -3.714 2.136 14.720 1.00 96.56 83 MET A C 1
ATOM 668 O O . MET A 1 83 ? -4.021 3.133 15.366 1.00 96.56 83 MET A O 1
ATOM 672 N N . PHE A 1 84 ? -4.289 0.950 14.924 1.00 97.19 84 PHE A N 1
ATOM 673 C CA . PHE A 1 84 ? -5.392 0.686 15.854 1.00 97.19 84 PHE A CA 1
ATOM 674 C C . PHE A 1 84 ? -5.056 -0.526 16.743 1.00 97.19 84 PHE A C 1
ATOM 676 O O . PHE A 1 84 ? -5.627 -1.608 16.561 1.00 97.19 84 PHE A O 1
ATOM 683 N N . PRO A 1 85 ? -4.102 -0.384 17.681 1.00 97.12 85 PRO A N 1
ATOM 684 C CA . PRO A 1 85 ? -3.525 -1.522 18.402 1.00 97.12 85 PRO A CA 1
ATOM 685 C C . PRO A 1 85 ? -4.516 -2.240 19.323 1.00 97.12 85 PRO A C 1
ATOM 687 O O . PRO A 1 85 ? -4.384 -3.440 19.531 1.00 97.12 85 PRO A O 1
ATOM 690 N N . ASN A 1 86 ? -5.528 -1.529 19.827 1.00 97.25 86 ASN A N 1
ATOM 691 C CA . ASN A 1 86 ? -6.515 -2.073 20.763 1.00 97.25 86 ASN A CA 1
ATOM 692 C C . ASN A 1 86 ? -7.908 -2.216 20.136 1.00 97.25 86 ASN A C 1
ATOM 694 O O . ASN A 1 86 ? -8.903 -2.240 20.859 1.00 97.25 86 ASN A O 1
ATOM 698 N N . LYS A 1 87 ? -8.012 -2.266 18.801 1.00 96.00 87 LYS A N 1
ATOM 699 C CA . LYS A 1 87 ? -9.308 -2.529 18.167 1.00 96.00 87 LYS A CA 1
ATOM 700 C C . LYS A 1 87 ? -9.821 -3.913 18.573 1.00 96.00 87 LYS A C 1
ATOM 702 O O . LYS A 1 87 ? -9.062 -4.879 18.625 1.00 96.00 87 LYS A O 1
ATOM 707 N N . ILE A 1 88 ? -11.118 -3.991 18.817 1.00 96.69 88 ILE A N 1
ATOM 708 C CA . ILE A 1 88 ? -11.859 -5.194 19.203 1.00 96.69 88 ILE A CA 1
ATOM 709 C C . ILE A 1 88 ? -12.758 -5.635 18.043 1.00 96.69 88 ILE A C 1
ATOM 711 O O . ILE A 1 88 ? -12.931 -6.827 17.795 1.00 96.69 88 ILE A O 1
ATOM 715 N N . HIS A 1 89 ? -13.298 -4.669 17.301 1.00 95.62 89 HIS A N 1
ATOM 716 C CA . HIS A 1 89 ? -14.173 -4.896 16.162 1.00 95.62 89 HIS A CA 1
ATOM 717 C C . HIS A 1 89 ? -13.531 -4.363 14.885 1.00 95.62 89 HIS A C 1
ATOM 719 O O . HIS A 1 89 ? -13.009 -3.247 14.850 1.00 95.62 89 HIS A O 1
ATOM 725 N N . GLU A 1 90 ? -13.604 -5.140 13.809 1.00 92.81 90 GLU A N 1
ATOM 726 C CA . GLU A 1 90 ? -13.177 -4.685 12.493 1.00 92.81 90 GLU A CA 1
ATOM 727 C C . GLU A 1 90 ? -14.103 -5.183 11.383 1.00 92.81 90 GLU A C 1
ATOM 729 O O . GLU A 1 90 ? -14.575 -6.319 11.403 1.00 92.81 90 GLU A O 1
ATOM 734 N N . LEU A 1 91 ? -14.341 -4.316 10.401 1.00 88.81 91 LEU A N 1
ATOM 735 C CA . LEU A 1 91 ? -14.932 -4.659 9.114 1.00 88.81 91 LEU A CA 1
ATOM 736 C C . LEU A 1 91 ? -14.114 -3.971 8.022 1.00 88.81 91 LEU A C 1
ATOM 738 O O . LEU A 1 91 ? -14.249 -2.773 7.774 1.00 88.81 91 LEU A O 1
ATOM 742 N N . ILE A 1 92 ? -13.234 -4.735 7.387 1.00 85.50 92 ILE A N 1
ATOM 743 C CA . ILE A 1 92 ? -12.354 -4.251 6.325 1.00 85.50 92 ILE A CA 1
ATOM 744 C C . ILE A 1 92 ? -12.781 -4.941 5.037 1.00 85.50 92 ILE A C 1
ATOM 746 O O . ILE A 1 92 ? -12.649 -6.156 4.907 1.00 85.50 92 ILE A O 1
ATOM 750 N N . ILE A 1 93 ? -13.302 -4.159 4.099 1.00 80.94 93 ILE A N 1
ATOM 751 C CA . ILE A 1 93 ? -13.742 -4.619 2.786 1.00 80.94 93 ILE A CA 1
ATOM 752 C C . ILE A 1 93 ? -12.773 -4.010 1.767 1.00 80.94 93 ILE A C 1
ATOM 754 O O . ILE A 1 93 ? -12.937 -2.849 1.386 1.00 80.94 93 ILE A O 1
ATOM 758 N N . PRO A 1 94 ? -11.710 -4.732 1.364 1.00 73.00 94 PRO A N 1
ATOM 759 C CA . PRO A 1 94 ? -10.809 -4.234 0.337 1.00 73.00 94 PRO A CA 1
ATOM 760 C C . PRO A 1 94 ? -11.564 -4.197 -0.992 1.00 73.00 94 PRO A C 1
ATOM 762 O O . PRO A 1 94 ? -12.062 -5.216 -1.464 1.00 73.00 94 PRO A O 1
ATOM 765 N N . THR A 1 95 ? -11.647 -3.022 -1.604 1.00 65.50 95 THR A N 1
ATOM 766 C CA . THR A 1 95 ? -12.274 -2.853 -2.914 1.00 65.50 95 THR A CA 1
ATOM 767 C C . THR A 1 95 ? -11.170 -2.602 -3.927 1.00 65.50 95 THR A C 1
ATOM 769 O O . THR A 1 95 ? -10.518 -1.566 -3.887 1.00 65.50 95 THR A O 1
ATOM 772 N N . GLN A 1 96 ? -10.921 -3.527 -4.850 1.00 57.72 96 GLN A N 1
ATOM 773 C CA . GLN A 1 96 ? -10.067 -3.238 -6.004 1.00 57.72 96 GLN A CA 1
ATOM 774 C C . GLN A 1 96 ? -10.923 -2.826 -7.193 1.00 57.72 96 GLN A C 1
ATOM 776 O O . GLN A 1 96 ? -12.000 -3.372 -7.407 1.00 57.72 96 GLN A O 1
ATOM 781 N N . HIS A 1 97 ? -10.436 -1.868 -7.983 1.00 55.09 97 HIS A N 1
ATOM 782 C CA . HIS A 1 97 ? -11.208 -1.340 -9.103 1.00 55.09 97 HIS A CA 1
ATOM 783 C C . HIS A 1 97 ? -11.392 -2.323 -10.267 1.00 55.09 97 HIS A C 1
ATOM 785 O O . HIS A 1 97 ? -12.197 -2.010 -11.127 1.00 55.09 97 HIS A O 1
ATOM 791 N N . ASN A 1 98 ? -10.744 -3.497 -10.305 1.00 48.88 98 ASN A N 1
ATOM 792 C CA . ASN A 1 98 ? -10.852 -4.414 -11.454 1.00 48.88 98 ASN A CA 1
ATOM 793 C C . ASN A 1 98 ? -10.659 -5.916 -11.137 1.00 48.88 98 ASN A C 1
ATOM 795 O O . ASN A 1 98 ? -10.369 -6.690 -12.047 1.00 48.88 98 ASN A O 1
ATOM 799 N N . GLN A 1 99 ? -10.807 -6.371 -9.886 1.00 49.00 99 GLN A N 1
ATOM 800 C CA . GLN A 1 99 ? -10.735 -7.810 -9.574 1.00 49.00 99 GLN A CA 1
ATOM 801 C C . GLN A 1 99 ? -11.817 -8.256 -8.587 1.00 49.00 99 GLN A C 1
ATOM 803 O O . GLN A 1 99 ? -11.904 -7.744 -7.472 1.00 49.00 99 GLN A O 1
ATOM 808 N N . LEU A 1 100 ? -12.593 -9.269 -8.990 1.00 48.09 100 LEU A N 1
ATOM 809 C CA . LEU A 1 100 ? -13.334 -10.133 -8.072 1.00 48.09 100 LEU A CA 1
ATOM 810 C C . LEU A 1 100 ? -12.306 -10.992 -7.329 1.00 48.09 100 LEU A C 1
ATOM 812 O O . LEU A 1 100 ? -11.791 -11.971 -7.866 1.00 48.09 100 LEU A O 1
ATOM 816 N N . VAL A 1 101 ? -11.954 -10.584 -6.114 1.00 51.84 101 VAL A N 1
ATOM 817 C CA . V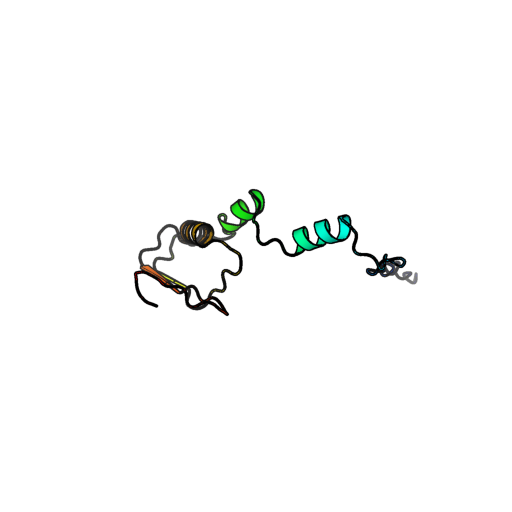AL A 1 101 ? -11.106 -11.374 -5.217 1.00 51.84 101 VAL A CA 1
ATOM 818 C C . VAL A 1 101 ? -11.978 -12.197 -4.278 1.00 51.84 101 VAL A C 1
ATOM 820 O O . VAL A 1 101 ? -12.898 -11.678 -3.651 1.00 51.84 101 VAL A O 1
ATOM 823 N N . SER A 1 102 ? -11.668 -13.487 -4.159 1.00 56.78 102 SER A N 1
ATOM 824 C CA . SER A 1 102 ? -12.357 -14.399 -3.249 1.00 56.78 102 SER A CA 1
ATOM 825 C C . SER A 1 102 ? -11.854 -14.250 -1.812 1.00 56.78 102 SER A C 1
ATOM 827 O O . SER A 1 102 ? -10.643 -14.270 -1.574 1.00 56.78 102 SER A O 1
ATOM 829 N N . TYR A 1 103 ? -12.767 -14.209 -0.840 1.00 49.75 103 TYR A N 1
ATOM 830 C CA . TYR A 1 103 ? -12.445 -14.221 0.591 1.00 49.75 103 TYR A CA 1
ATOM 831 C C . TYR A 1 103 ? -13.250 -15.317 1.297 1.00 49.75 103 TYR A C 1
ATOM 833 O O . TYR A 1 103 ? -14.476 -15.333 1.239 1.00 49.75 103 TYR A O 1
ATOM 841 N N . LYS A 1 104 ? -12.563 -16.259 1.959 1.00 54.72 104 LYS A N 1
ATOM 842 C CA . LYS A 1 104 ? -13.180 -17.390 2.688 1.00 54.72 104 LYS A CA 1
ATOM 843 C C . LYS A 1 104 ? -14.205 -18.206 1.873 1.00 54.72 104 LYS A C 1
ATOM 845 O O . LYS A 1 104 ? -15.215 -18.641 2.414 1.00 54.72 104 LYS A O 1
ATOM 850 N N . GLY A 1 105 ? -13.930 -18.441 0.589 1.00 50.69 105 GLY A N 1
ATOM 851 C CA . GLY A 1 105 ? -14.750 -19.317 -0.260 1.00 50.69 105 GLY A CA 1
ATOM 852 C C . GLY A 1 105 ? -15.967 -18.654 -0.907 1.00 50.69 105 GLY A C 1
ATOM 853 O O . GLY A 1 105 ? -16.751 -19.348 -1.545 1.00 50.69 105 GLY A O 1
ATOM 854 N N . TYR A 1 106 ? -16.111 -17.337 -0.781 1.00 45.09 106 TYR A N 1
ATOM 855 C CA . TYR A 1 106 ? -17.117 -16.566 -1.505 1.00 45.09 106 TYR A CA 1
ATOM 856 C C . TYR A 1 106 ? -16.454 -15.859 -2.690 1.00 45.09 106 TYR A C 1
ATOM 858 O O . TYR A 1 106 ? -15.421 -15.205 -2.509 1.00 45.09 106 TYR A O 1
ATOM 866 N N . THR A 1 107 ? -17.033 -16.041 -3.877 1.00 50.81 107 THR A N 1
ATOM 867 C CA . THR A 1 107 ? -16.673 -15.407 -5.160 1.00 50.81 107 THR A CA 1
ATOM 868 C C . THR A 1 107 ? -17.783 -14.498 -5.638 1.00 50.81 107 THR A C 1
ATOM 870 O O . THR A 1 107 ? -18.950 -14.937 -5.517 1.00 50.81 107 THR A O 1
#

Radius of gyration: 23.33 Å; Cα contacts (8 Å, |Δi|>4): 85; chains: 1; bounding box: 36×74×54 Å

Mean predicted aligned error: 11.95 Å

Solvent-accessible surface area (backbone atoms only — not comparable to full-atom values): 7021 Å² total; per-residue (Å²): 138,84,82,80,76,81,76,81,75,79,75,81,75,76,88,65,74,94,77,72,74,92,68,88,46,72,68,53,51,54,52,49,53,63,70,71,52,66,77,74,52,76,67,56,51,50,56,55,37,51,56,97,60,68,38,67,82,42,40,68,48,79,40,78,79,41,71,59,79,79,53,60,66,70,50,49,53,46,17,50,46,58,23,31,67,54,45,79,42,78,48,78,42,82,41,57,97,85,58,95,73,68,60,99,89,47,122

pLDDT: mean 80.67, std 16.9, range [43.78, 97.75]

Nearest PDB structures (foldseek):
  2h2w-assembly1_A-2  TM=4.620E-01  e=1.527E+00  Thermotoga maritima
  4n41-assembly1_A  TM=3.442E-01  e=4.702E+00  Thermus thermophilus

Foldseek 3Di:
DDDDDDDDDPPPDPPDPPDDDPDCDPVNVVVVCVVPDLDDDPVRLVVLLDDPAADQPAQEEEAPEDACDSPDVVSVVSNVCRRHVNHNYYDHDYDHPDDPDDDPPRD